Protein AF-A0A0B5DZV5-F1 (afdb_monomer)

Foldseek 3Di:
DVVVCLVPVAQEDEDQCCVVPPVVVCVVSNYHYDYPLVVLVVVCVVCVLVSLVVLVVVLVVPVVPNDQLVNSLVVCVVVVNVNNSVVCVVVNVSD

Secondary structure (DSSP, 8-state):
-HHHHHHTT-SEEE-S-STTS-HHHHGGGT-EEE-HHHHHHHHHHH-HHHHHHHHHHHHHH-BTTB--HHHHHHHHHHTT-HHHHHHHHTTGGG-

Structure (mmCIF, N/CA/C/O backbone):
data_AF-A0A0B5DZV5-F1
#
_entry.id   AF-A0A0B5DZV5-F1
#
loop_
_atom_site.group_PDB
_atom_site.id
_atom_site.type_symbol
_atom_site.label_atom_id
_atom_site.label_alt_id
_atom_site.label_comp_id
_atom_site.label_asym_id
_atom_site.label_entity_id
_atom_site.label_seq_id
_atom_site.pdbx_PDB_ins_code
_atom_site.Cartn_x
_atom_site.Cartn_y
_atom_site.Cartn_z
_atom_site.occupancy
_atom_site.B_iso_or_equiv
_atom_site.auth_seq_id
_atom_site.auth_comp_id
_atom_site.auth_asym_id
_atom_site.auth_atom_id
_atom_site.pdbx_PDB_model_num
ATOM 1 N N . MET A 1 1 ? -15.451 11.490 5.313 1.00 54.19 1 MET A N 1
ATOM 2 C CA . MET A 1 1 ? -15.587 10.091 4.838 1.00 54.19 1 MET A CA 1
ATOM 3 C C . MET A 1 1 ? -16.093 9.103 5.904 1.00 54.19 1 MET A C 1
ATOM 5 O O . MET A 1 1 ? -16.175 7.925 5.598 1.00 54.19 1 MET A O 1
ATOM 9 N N . LEU A 1 2 ? -16.526 9.537 7.099 1.00 53.50 2 LEU A N 1
ATOM 10 C CA . LEU A 1 2 ? -16.967 8.627 8.174 1.00 53.50 2 LEU A CA 1
ATOM 11 C C . LEU A 1 2 ? -18.399 8.071 7.986 1.00 53.50 2 LEU A C 1
ATOM 13 O O . LEU A 1 2 ? -18.634 6.882 8.172 1.00 53.50 2 LEU A O 1
ATOM 17 N N . ALA A 1 3 ? -19.347 8.898 7.524 1.00 49.62 3 ALA A N 1
ATOM 18 C CA . ALA A 1 3 ? -20.752 8.493 7.350 1.00 49.62 3 ALA A CA 1
ATOM 19 C C . ALA A 1 3 ? -20.966 7.381 6.295 1.00 49.62 3 ALA A C 1
ATOM 21 O O . ALA A 1 3 ? -21.905 6.594 6.401 1.00 49.62 3 ALA A O 1
ATOM 22 N N . ALA A 1 4 ? -20.085 7.278 5.294 1.00 54.97 4 ALA A N 1
ATOM 23 C CA . ALA A 1 4 ? -20.172 6.242 4.263 1.00 54.97 4 ALA A CA 1
ATOM 24 C C . ALA A 1 4 ? -19.662 4.873 4.757 1.00 54.97 4 ALA A C 1
ATOM 26 O O . ALA A 1 4 ? -20.267 3.856 4.429 1.00 54.97 4 ALA A O 1
ATOM 27 N N . ALA A 1 5 ? -18.612 4.845 5.589 1.00 55.56 5 ALA A N 1
ATOM 28 C CA . ALA A 1 5 ? -18.065 3.609 6.160 1.00 55.56 5 ALA A CA 1
ATOM 29 C C . ALA A 1 5 ? -19.063 2.921 7.110 1.00 55.56 5 ALA A C 1
ATOM 31 O O . ALA A 1 5 ? -19.266 1.712 7.027 1.00 55.56 5 ALA A O 1
ATOM 32 N N . ILE A 1 6 ? -19.767 3.715 7.927 1.00 54.53 6 ILE A N 1
ATOM 33 C CA . ILE A 1 6 ? -20.802 3.231 8.858 1.00 54.53 6 ILE A CA 1
ATOM 34 C C . ILE A 1 6 ? -22.000 2.631 8.103 1.00 54.53 6 ILE A C 1
ATOM 36 O O . ILE A 1 6 ? -22.577 1.635 8.531 1.00 54.53 6 ILE A O 1
ATOM 40 N N . THR A 1 7 ? -22.358 3.192 6.945 1.00 51.16 7 THR A N 1
ATOM 41 C CA . THR A 1 7 ? -23.505 2.708 6.156 1.00 51.16 7 THR A CA 1
ATOM 42 C C . THR A 1 7 ? -23.153 1.481 5.299 1.00 51.16 7 THR A C 1
ATOM 44 O O . THR A 1 7 ? -24.037 0.706 4.938 1.00 51.16 7 THR A O 1
ATOM 47 N N . GLY A 1 8 ? -21.868 1.276 4.988 1.00 53.22 8 GLY A N 1
ATOM 48 C CA . GLY A 1 8 ? -21.385 0.209 4.107 1.00 53.22 8 GLY A CA 1
ATOM 49 C C . GLY A 1 8 ? -21.087 -1.139 4.770 1.00 53.22 8 GLY A C 1
ATOM 50 O O . GLY A 1 8 ? -20.787 -2.079 4.041 1.00 53.22 8 GLY A O 1
ATOM 51 N N . ARG A 1 9 ? -21.164 -1.257 6.109 1.00 55.53 9 ARG A N 1
ATOM 52 C CA . ARG A 1 9 ? -20.618 -2.407 6.871 1.00 55.53 9 ARG A CA 1
ATOM 53 C C . ARG A 1 9 ? -19.154 -2.702 6.500 1.00 55.53 9 ARG A C 1
ATOM 55 O O . ARG A 1 9 ? -18.804 -3.841 6.212 1.00 55.53 9 ARG A O 1
ATOM 62 N N . CYS A 1 10 ? -18.310 -1.675 6.447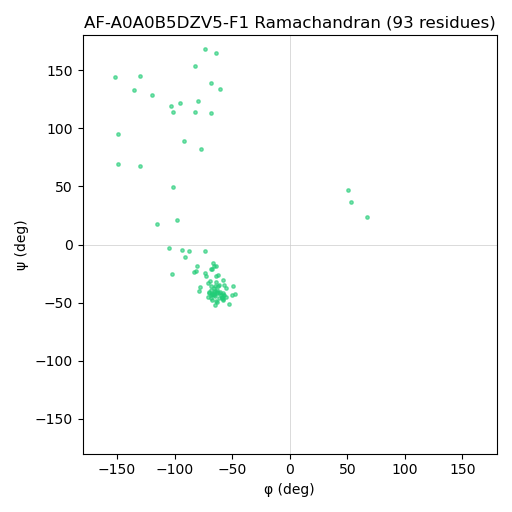 1.00 60.75 10 CYS A N 1
ATOM 63 C CA . CYS A 1 10 ? -16.876 -1.908 6.298 1.00 60.75 10 CYS A CA 1
ATOM 64 C C . CYS A 1 10 ? -16.280 -2.293 7.653 1.00 60.75 10 CYS A C 1
ATOM 66 O O . CYS A 1 10 ? -16.387 -1.510 8.592 1.00 60.75 10 CYS A O 1
ATOM 68 N N . ASP A 1 11 ? -15.624 -3.451 7.728 1.00 69.12 11 ASP A N 1
ATOM 69 C CA . ASP A 1 11 ? -14.922 -3.898 8.939 1.00 69.12 11 ASP A CA 1
ATOM 70 C C . ASP A 1 11 ? -13.614 -3.108 9.175 1.00 69.12 11 ASP A C 1
ATOM 72 O O . ASP A 1 11 ? -13.172 -2.963 10.311 1.00 69.12 11 ASP A O 1
ATOM 76 N N . VAL A 1 12 ? -13.015 -2.544 8.111 1.00 76.69 12 VAL A N 1
ATOM 77 C CA . VAL A 1 12 ? -11.776 -1.744 8.171 1.00 76.69 12 VAL A CA 1
ATOM 78 C C . VAL A 1 12 ? -11.888 -0.469 7.327 1.00 76.69 12 VAL A C 1
ATOM 80 O O . VAL A 1 12 ? -12.278 -0.505 6.156 1.00 76.69 12 VAL A O 1
ATOM 83 N N . ILE A 1 13 ? -11.486 0.667 7.899 1.00 81.88 13 ILE A N 1
ATOM 84 C CA . ILE A 1 13 ? -11.198 1.920 7.196 1.00 81.88 13 ILE A CA 1
ATOM 85 C C . ILE A 1 13 ? -9.693 1.991 6.921 1.00 81.88 13 ILE A C 1
ATOM 87 O O . ILE A 1 13 ? -8.876 1.993 7.838 1.00 81.88 13 ILE A O 1
ATOM 91 N N . VAL A 1 14 ? -9.323 2.115 5.648 1.00 81.75 14 VAL A N 1
ATOM 92 C CA . VAL A 1 14 ? -7.923 2.247 5.224 1.00 81.75 14 VAL A CA 1
ATOM 93 C C . VAL A 1 14 ? -7.623 3.718 4.914 1.00 81.75 14 VAL A C 1
ATOM 95 O O . VAL A 1 14 ? -8.208 4.279 3.986 1.00 81.75 14 VAL A O 1
ATOM 98 N N . THR A 1 15 ? -6.756 4.369 5.699 1.00 82.50 15 THR A N 1
ATOM 99 C CA . THR A 1 15 ? -6.487 5.822 5.596 1.00 82.50 15 THR A CA 1
ATOM 100 C C . THR A 1 15 ? -5.075 6.210 6.043 1.00 82.50 15 THR A C 1
ATOM 102 O O . THR A 1 15 ? -4.549 5.646 6.997 1.00 82.50 15 THR A O 1
ATOM 105 N N . GLN A 1 16 ? -4.465 7.198 5.375 1.00 79.12 16 GLN A N 1
ATOM 106 C CA . GLN A 1 16 ? -3.166 7.755 5.792 1.00 79.12 16 GLN A CA 1
ATOM 107 C C . GLN A 1 16 ? -3.287 8.592 7.073 1.00 79.12 16 GLN A C 1
ATOM 109 O O . GLN A 1 16 ? -2.401 8.594 7.922 1.00 79.12 16 GLN A O 1
ATOM 114 N N . ASN A 1 17 ? -4.424 9.263 7.260 1.00 79.06 17 ASN A N 1
ATOM 115 C CA . ASN A 1 17 ? -4.662 10.080 8.442 1.00 79.06 17 ASN A CA 1
ATOM 116 C C . ASN A 1 17 ? -5.344 9.246 9.521 1.00 79.06 17 ASN A C 1
ATOM 118 O O . ASN A 1 17 ? -6.568 9.214 9.590 1.00 79.06 17 ASN A O 1
ATO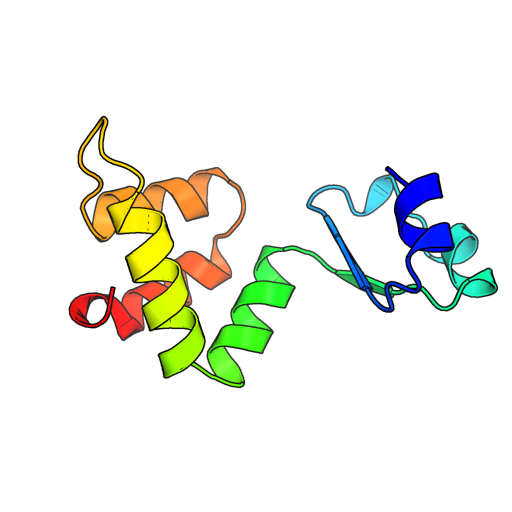M 122 N N . LEU A 1 18 ? -4.560 8.588 10.371 1.00 74.12 18 LEU A N 1
ATOM 123 C CA . LEU A 1 18 ? -5.087 7.837 11.518 1.00 74.12 18 LEU A CA 1
ATOM 124 C C . LEU A 1 18 ? -5.587 8.773 12.637 1.00 74.12 18 LEU A C 1
ATOM 126 O O . LEU A 1 18 ? -6.502 8.431 13.377 1.00 74.12 18 LEU A O 1
ATOM 130 N N . VAL A 1 19 ? -5.023 9.984 12.732 1.00 73.88 19 VAL A N 1
ATOM 131 C CA . VAL A 1 19 ? -5.350 10.985 13.771 1.00 73.88 19 VAL A CA 1
ATOM 132 C C . VAL A 1 19 ? -6.801 11.466 13.680 1.00 73.88 19 VAL A C 1
ATOM 134 O O . VAL A 1 19 ? -7.427 11.736 14.702 1.00 73.88 19 VAL A O 1
ATOM 137 N N . ASP A 1 20 ? -7.354 11.519 12.468 1.00 75.75 20 ASP A N 1
ATOM 138 C CA . ASP A 1 20 ? -8.744 11.923 12.227 1.00 75.75 20 ASP A CA 1
ATOM 139 C C . ASP A 1 20 ? -9.758 10.837 12.641 1.00 75.75 20 ASP A C 1
ATOM 141 O O . ASP A 1 20 ? -10.970 11.060 12.599 1.00 75.75 20 ASP A O 1
ATOM 145 N N . PHE A 1 21 ? -9.270 9.660 13.041 1.00 69.50 21 PHE A N 1
ATOM 146 C CA . PHE A 1 21 ? -10.070 8.491 13.378 1.00 69.50 21 PHE A CA 1
ATOM 147 C C . PHE A 1 21 ? -9.649 7.915 14.739 1.00 69.50 21 PHE A C 1
ATOM 149 O O . PHE A 1 21 ? -9.099 6.814 14.813 1.00 69.50 21 PHE A O 1
ATOM 156 N N . PRO A 1 22 ? -9.894 8.653 15.838 1.00 75.44 22 PRO A N 1
ATOM 157 C CA . PRO A 1 22 ? -9.573 8.167 17.170 1.00 75.44 22 PRO A CA 1
ATOM 158 C C . PRO A 1 22 ? -10.344 6.877 17.459 1.00 75.44 22 PRO A C 1
ATOM 160 O O . PRO A 1 22 ? -11.556 6.806 17.238 1.00 75.44 22 PRO A O 1
ATOM 163 N N . VAL A 1 23 ? -9.631 5.879 17.988 1.00 69.00 23 VAL A N 1
ATOM 164 C CA . VAL A 1 23 ? -10.161 4.538 18.285 1.00 69.00 23 VAL A CA 1
ATOM 165 C C . VAL A 1 23 ? -11.452 4.627 19.097 1.00 69.00 23 VAL A C 1
ATOM 167 O O . VAL A 1 23 ? -12.440 4.003 18.731 1.00 69.00 23 VAL A O 1
ATOM 170 N N . ASP A 1 24 ? -11.501 5.501 20.104 1.00 73.25 24 ASP A N 1
ATOM 171 C CA . ASP A 1 24 ? -12.666 5.691 20.978 1.00 73.25 24 ASP A CA 1
ATOM 172 C C . ASP A 1 24 ? -13.958 6.071 20.234 1.00 73.25 24 ASP A C 1
ATOM 174 O O . ASP A 1 24 ? -15.055 5.718 20.669 1.00 73.25 24 ASP A O 1
ATOM 178 N N . ALA A 1 25 ? -13.848 6.772 19.100 1.00 73.19 25 ALA A N 1
ATOM 179 C CA . ALA A 1 25 ? -14.995 7.141 18.272 1.00 73.19 25 ALA A CA 1
ATOM 180 C C . ALA A 1 25 ? -15.463 5.997 17.355 1.00 73.19 25 ALA A C 1
ATOM 182 O O . ALA A 1 25 ? -16.593 6.028 16.865 1.00 73.19 25 ALA A O 1
ATOM 183 N N . LEU A 1 26 ? -14.609 4.997 17.123 1.00 70.44 26 LEU A N 1
ATOM 184 C CA . LEU A 1 26 ? -14.845 3.870 16.219 1.00 70.44 26 LEU A CA 1
ATOM 185 C C . LEU A 1 26 ? -15.219 2.575 16.942 1.00 70.44 26 LEU A C 1
ATOM 187 O O . LEU A 1 26 ? -15.958 1.765 16.379 1.00 70.44 26 LEU A O 1
ATOM 191 N N . THR A 1 27 ? -14.805 2.415 18.202 1.00 69.50 27 THR A N 1
ATOM 192 C CA . THR A 1 27 ? -15.149 1.275 19.066 1.00 69.50 27 THR A CA 1
ATOM 193 C C . THR A 1 27 ? -16.649 0.940 19.069 1.00 69.50 27 THR A C 1
ATOM 195 O O . THR A 1 27 ? -16.981 -0.242 18.959 1.00 69.50 27 THR A O 1
ATOM 198 N N . PRO A 1 28 ? -17.588 1.915 19.121 1.00 76.19 28 PRO A N 1
ATOM 199 C CA . PRO A 1 28 ? -19.026 1.620 19.098 1.00 76.19 28 PRO A CA 1
ATOM 200 C C . PRO A 1 28 ? -19.526 1.003 17.785 1.00 76.19 28 PRO A C 1
ATOM 202 O O . PRO A 1 28 ? -20.614 0.431 17.758 1.00 76.19 28 PRO A O 1
ATOM 205 N N . PHE A 1 29 ? -18.761 1.140 16.701 1.00 72.12 29 PHE A N 1
ATOM 206 C CA . PHE A 1 29 ? -19.122 0.663 15.368 1.00 72.12 29 PHE A CA 1
ATOM 207 C C . PHE A 1 29 ? -18.365 -0.607 14.962 1.00 72.12 29 PHE A C 1
ATOM 209 O O . PHE A 1 29 ? -18.644 -1.137 13.890 1.00 72.12 29 PHE A O 1
ATOM 216 N N . SER A 1 30 ? -17.441 -1.098 15.802 1.00 73.44 30 SER A N 1
ATOM 217 C CA . SER A 1 30 ? -16.559 -2.239 15.497 1.00 73.44 30 SER A CA 1
ATOM 218 C C . SER A 1 30 ? -15.788 -2.067 14.181 1.00 73.44 30 SER A C 1
ATOM 220 O O . SER A 1 30 ? -15.603 -3.027 13.441 1.00 73.44 30 SER A O 1
ATOM 222 N N . ILE A 1 31 ? -15.379 -0.832 13.883 1.00 77.25 31 ILE A N 1
ATOM 223 C CA . ILE A 1 31 ? -14.616 -0.495 12.681 1.00 77.25 31 ILE A CA 1
ATOM 224 C C . ILE A 1 31 ? -13.158 -0.305 13.081 1.00 77.25 31 ILE A C 1
ATOM 226 O O . ILE A 1 31 ? -12.848 0.606 13.849 1.00 77.25 31 ILE A O 1
ATOM 230 N N . ASP A 1 32 ? -12.274 -1.119 12.516 1.00 76.50 32 ASP A N 1
ATOM 231 C CA . ASP A 1 32 ? -10.836 -0.927 12.667 1.00 76.50 32 ASP A CA 1
ATOM 232 C C . ASP A 1 32 ? -10.324 0.115 11.668 1.00 76.50 32 ASP A C 1
ATOM 234 O O . ASP A 1 32 ? -10.891 0.330 10.594 1.00 76.50 32 ASP A O 1
ATOM 238 N N . VAL A 1 33 ? -9.229 0.783 12.016 1.00 81.88 33 VAL A N 1
ATOM 239 C CA . VAL A 1 33 ? -8.532 1.708 11.122 1.00 81.88 33 VAL A CA 1
ATOM 240 C C . VAL A 1 33 ? -7.119 1.210 10.901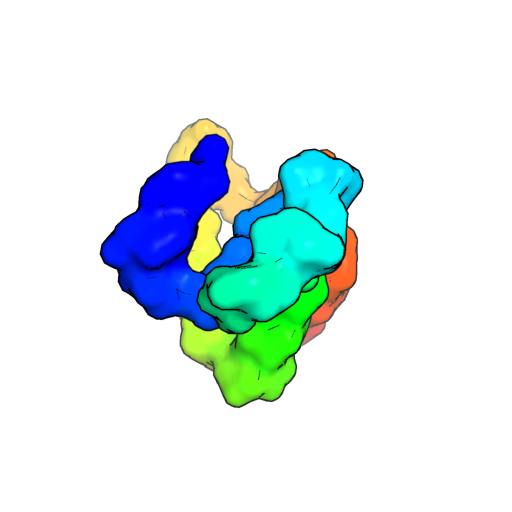 1.00 81.88 33 VAL A C 1
ATOM 242 O O . VAL A 1 33 ? -6.397 0.945 11.858 1.00 81.88 33 VAL A O 1
ATOM 245 N N . GLN A 1 34 ? -6.723 1.114 9.635 1.00 85.19 34 GLN A N 1
ATOM 246 C CA . GLN A 1 34 ? -5.400 0.644 9.249 1.00 85.19 34 GLN A CA 1
ATOM 247 C C . GLN A 1 34 ? -4.743 1.601 8.259 1.00 85.19 34 GLN A C 1
ATOM 249 O O . GLN A 1 34 ? -5.396 2.196 7.394 1.00 85.19 34 GLN A O 1
ATOM 254 N N . HIS A 1 35 ? -3.424 1.732 8.371 1.00 87.94 35 HIS A N 1
ATOM 255 C CA . HIS A 1 35 ? -2.654 2.484 7.396 1.00 87.94 35 HIS A CA 1
ATOM 256 C C . HIS A 1 35 ? -2.640 1.745 6.039 1.00 87.94 35 HIS A C 1
ATOM 258 O O . HIS A 1 35 ? -2.473 0.523 6.021 1.00 87.94 35 HIS A O 1
ATOM 264 N N . PRO A 1 36 ? -2.773 2.442 4.892 1.00 87.94 36 PRO A N 1
ATOM 265 C CA . PRO A 1 36 ? -2.736 1.827 3.569 1.00 87.94 36 PRO A CA 1
ATOM 266 C C . PRO A 1 36 ? -1.480 1.001 3.310 1.00 87.94 36 PRO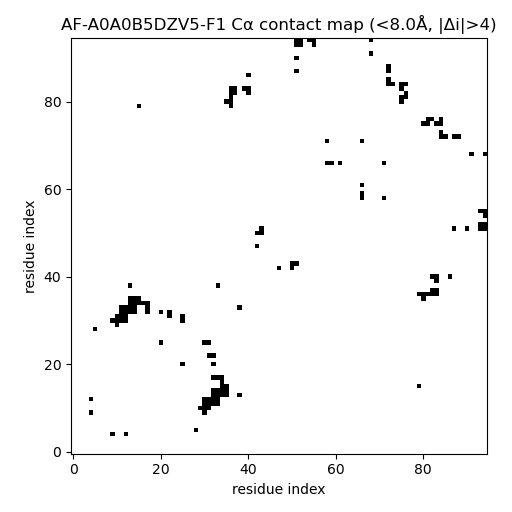 A C 1
ATOM 268 O O . PRO A 1 36 ? -1.572 -0.057 2.695 1.00 87.94 36 PRO A O 1
ATOM 271 N N . ASP A 1 37 ? -0.330 1.465 3.801 1.00 90.25 37 ASP A N 1
ATOM 272 C CA . ASP A 1 37 ? 0.940 0.760 3.624 1.00 90.25 37 ASP A CA 1
ATOM 273 C C . ASP A 1 37 ? 0.931 -0.599 4.338 1.00 90.25 37 ASP A C 1
ATOM 275 O O . ASP A 1 37 ? 1.280 -1.626 3.764 1.00 90.25 37 ASP A O 1
ATOM 279 N N . GLU A 1 38 ? 0.421 -0.631 5.568 1.00 88.62 38 GLU A N 1
ATOM 280 C CA . GLU A 1 38 ? 0.308 -1.860 6.353 1.00 88.62 38 GLU A CA 1
ATOM 281 C C . GLU A 1 38 ? -0.726 -2.821 5.748 1.00 88.62 38 GLU A C 1
ATOM 283 O O . GLU A 1 38 ? -0.475 -4.019 5.606 1.00 88.62 38 GLU A O 1
ATOM 288 N N . PHE A 1 39 ? -1.875 -2.290 5.324 1.00 89.12 39 PHE A N 1
ATOM 289 C CA . PHE A 1 39 ? -2.928 -3.066 4.675 1.00 89.12 39 PHE A CA 1
ATOM 290 C C . PHE A 1 39 ? -2.413 -3.767 3.408 1.00 89.12 39 PHE A C 1
ATOM 292 O O . PHE A 1 39 ? -2.626 -4.967 3.216 1.00 89.12 39 PHE A O 1
ATOM 299 N N . LEU A 1 40 ? -1.701 -3.038 2.543 1.00 90.06 40 LEU A N 1
ATOM 300 C CA . LEU A 1 40 ? -1.179 -3.582 1.291 1.00 90.06 40 LEU A CA 1
ATOM 301 C C . LEU A 1 40 ? -0.073 -4.616 1.521 1.00 90.06 40 LEU A C 1
ATOM 303 O O . LEU A 1 40 ? -0.087 -5.644 0.844 1.00 90.06 40 LEU A O 1
ATOM 307 N N . VAL A 1 41 ? 0.821 -4.408 2.492 1.00 92.25 41 VAL A N 1
ATOM 308 C CA . VAL A 1 41 ? 1.838 -5.403 2.880 1.00 92.25 41 VAL A CA 1
ATOM 309 C C . VAL A 1 41 ? 1.186 -6.692 3.382 1.00 92.25 41 VAL A C 1
ATOM 311 O O . VAL A 1 41 ? 1.535 -7.782 2.927 1.00 92.25 41 VAL A O 1
ATOM 314 N N . ASN A 1 42 ? 0.179 -6.594 4.252 1.00 90.62 42 ASN A N 1
ATOM 315 C CA . ASN A 1 42 ? -0.543 -7.766 4.753 1.00 90.62 42 ASN A CA 1
ATOM 316 C C . ASN A 1 42 ? -1.206 -8.557 3.614 1.00 90.62 42 ASN A C 1
ATOM 318 O O . ASN A 1 42 ? -1.106 -9.786 3.553 1.00 90.62 42 ASN A O 1
ATOM 322 N N . HIS A 1 43 ? -1.830 -7.861 2.662 1.00 88.00 43 HIS A N 1
ATOM 323 C CA . HIS A 1 43 ? -2.420 -8.492 1.482 1.00 88.00 43 HIS A CA 1
ATOM 324 C C . HIS A 1 43 ? -1.379 -9.059 0.508 1.00 88.00 43 HIS A C 1
ATOM 326 O O . HIS A 1 43 ? -1.649 -10.074 -0.142 1.00 88.00 43 HIS A O 1
ATOM 332 N N . LEU A 1 44 ? -0.197 -8.446 0.415 1.00 90.62 44 LEU A N 1
ATOM 333 C CA . LEU A 1 44 ? 0.911 -8.958 -0.387 1.00 90.62 44 LEU A CA 1
ATOM 334 C C . LEU A 1 44 ? 1.418 -10.280 0.187 1.00 90.62 44 LEU A C 1
ATOM 336 O O . LEU A 1 44 ? 1.600 -11.229 -0.568 1.00 90.62 44 LEU A O 1
ATOM 340 N 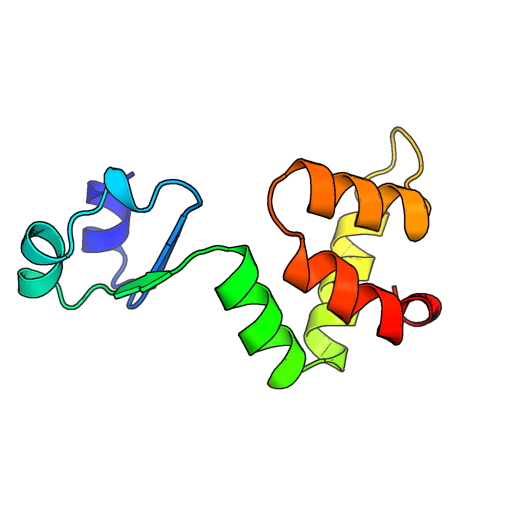N . HIS A 1 45 ? 1.567 -10.375 1.509 1.00 91.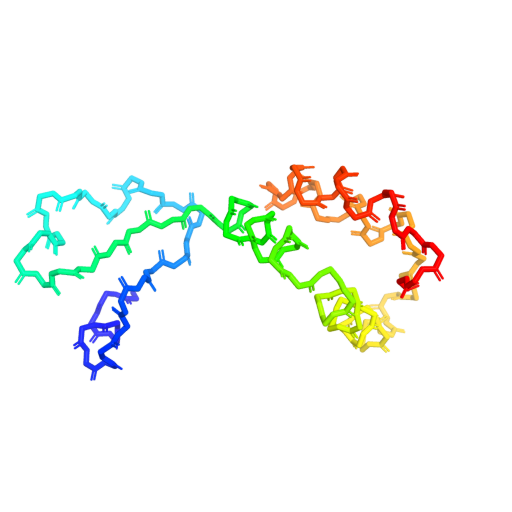50 45 HIS A N 1
ATOM 341 C CA . HIS A 1 45 ? 1.940 -11.620 2.183 1.00 91.50 45 HIS A CA 1
ATOM 342 C C . HIS A 1 45 ? 0.861 -12.699 2.068 1.00 91.50 45 HIS A C 1
ATOM 344 O O . HIS A 1 45 ? 1.179 -13.876 1.899 1.00 91.50 45 HIS A O 1
ATOM 350 N N . LEU A 1 46 ? -0.415 -12.311 2.122 1.00 92.38 46 LEU A N 1
ATOM 351 C CA . LEU A 1 46 ? -1.531 -13.249 2.016 1.00 92.38 46 LEU A CA 1
ATOM 352 C C . LEU A 1 46 ? -1.680 -13.829 0.601 1.00 92.38 46 LEU A C 1
ATOM 354 O O . LEU A 1 46 ? -1.969 -15.014 0.440 1.00 92.38 46 LEU A O 1
ATOM 358 N N . ALA A 1 47 ? -1.533 -12.994 -0.430 1.00 90.75 47 ALA A N 1
ATOM 359 C CA . ALA A 1 47 ? -1.805 -13.377 -1.813 1.00 90.75 47 ALA A CA 1
ATOM 360 C C . ALA A 1 47 ? -0.906 -12.626 -2.817 1.00 90.75 47 ALA A C 1
ATOM 362 O O . ALA A 1 47 ? -1.405 -11.828 -3.626 1.00 90.75 47 ALA A O 1
ATOM 363 N N . PRO A 1 48 ? 0.407 -12.916 -2.846 1.00 89.50 48 PRO A N 1
ATOM 364 C CA . PRO A 1 48 ? 1.379 -12.111 -3.586 1.00 89.50 48 PRO A CA 1
ATOM 365 C C . PRO A 1 48 ? 1.091 -12.060 -5.088 1.00 89.50 48 PRO A C 1
ATOM 367 O O . PRO A 1 48 ? 1.127 -10.992 -5.696 1.00 89.50 48 PRO A O 1
ATOM 370 N N . GLY A 1 49 ? 0.701 -13.188 -5.691 1.00 90.06 49 GLY A N 1
ATOM 371 C CA . GLY A 1 49 ? 0.376 -13.248 -7.119 1.00 90.06 49 GLY A CA 1
ATOM 372 C C . GLY A 1 49 ? -0.854 -12.419 -7.512 1.00 90.06 49 GLY A C 1
ATOM 373 O O . GLY A 1 49 ? -0.845 -11.751 -8.548 1.00 90.06 49 GLY A O 1
ATOM 374 N N . LEU A 1 50 ? -1.907 -12.420 -6.684 1.00 90.94 50 LEU A N 1
ATOM 375 C CA . LEU A 1 50 ? -3.122 -11.635 -6.940 1.00 90.94 50 LEU A CA 1
ATOM 376 C C . LEU A 1 50 ? -2.862 -10.139 -6.768 1.00 90.94 50 LEU A C 1
ATOM 378 O O . LEU A 1 50 ? -3.335 -9.339 -7.585 1.00 90.94 50 LEU A O 1
ATOM 382 N N . LEU A 1 51 ? -2.089 -9.764 -5.744 1.00 90.19 51 LEU A N 1
ATOM 383 C CA . LEU A 1 51 ? -1.735 -8.369 -5.528 1.00 90.19 51 LEU A CA 1
ATOM 384 C C . LEU A 1 51 ? -0.823 -7.857 -6.649 1.00 90.19 51 LEU A C 1
ATOM 386 O O . LEU A 1 51 ? -1.160 -6.851 -7.268 1.00 90.19 51 LEU A O 1
ATOM 390 N N . CYS A 1 52 ? 0.238 -8.585 -7.014 1.00 91.31 52 CYS A N 1
ATOM 391 C CA . CYS A 1 52 ? 1.123 -8.209 -8.125 1.00 91.31 52 CYS A CA 1
ATOM 392 C C . CYS A 1 52 ? 0.355 -8.064 -9.446 1.00 91.31 52 CYS A C 1
ATOM 394 O O . CYS A 1 52 ? 0.514 -7.075 -10.162 1.00 91.31 52 CYS A O 1
ATOM 396 N N . ALA A 1 53 ? -0.558 -8.993 -9.755 1.00 90.69 53 ALA A N 1
ATOM 397 C CA . ALA A 1 53 ? -1.399 -8.891 -10.946 1.00 90.69 53 ALA A CA 1
ATOM 398 C C . ALA A 1 53 ? -2.305 -7.647 -10.924 1.00 90.69 53 ALA A C 1
ATOM 400 O O . ALA A 1 53 ? -2.561 -7.047 -11.972 1.00 90.69 53 ALA A O 1
ATOM 401 N N . SER A 1 54 ? -2.793 -7.258 -9.746 1.00 89.88 54 SER A N 1
ATOM 402 C CA . SER A 1 54 ? -3.605 -6.053 -9.560 1.00 89.88 54 SER A CA 1
ATOM 403 C C . SER A 1 54 ? -2.761 -4.788 -9.717 1.00 89.88 54 SER A C 1
ATOM 405 O O . SER A 1 54 ? -3.145 -3.899 -10.476 1.00 89.88 54 SER A O 1
ATOM 407 N N . VAL A 1 55 ? -1.573 -4.744 -9.108 1.00 89.62 55 VAL A N 1
ATOM 408 C CA . VAL A 1 55 ? -0.608 -3.644 -9.240 1.00 89.62 55 VAL A CA 1
ATOM 409 C C . VAL A 1 55 ? -0.194 -3.448 -10.698 1.00 89.62 55 VAL A C 1
ATOM 411 O O . VAL A 1 55 ? -0.281 -2.335 -11.214 1.00 89.62 55 VAL A O 1
ATOM 414 N N . ARG A 1 56 ? 0.133 -4.529 -11.416 1.00 89.38 56 ARG A N 1
ATOM 415 C CA . ARG A 1 56 ? 0.421 -4.491 -12.857 1.00 89.38 56 ARG A CA 1
ATOM 416 C C . ARG A 1 56 ? -0.721 -3.881 -13.663 1.00 89.38 56 ARG A C 1
ATOM 418 O O . ARG A 1 56 ? -0.495 -3.044 -14.537 1.00 89.38 56 ARG A O 1
ATOM 425 N N . LYS A 1 57 ? -1.967 -4.278 -13.373 1.00 88.94 57 LYS A N 1
ATOM 426 C CA . LYS A 1 57 ? -3.161 -3.718 -14.032 1.00 88.94 57 LYS A CA 1
ATOM 427 C C . LYS A 1 57 ? -3.331 -2.228 -13.737 1.00 88.94 57 LYS A C 1
ATOM 429 O O . LYS A 1 57 ? -3.728 -1.498 -14.641 1.00 88.94 57 LYS A O 1
ATOM 434 N N . VAL A 1 58 ? -3.059 -1.785 -12.508 1.00 87.69 58 VAL A N 1
ATOM 435 C CA . VAL A 1 58 ? -3.107 -0.365 -12.129 1.00 87.69 58 VAL A CA 1
ATOM 436 C C . VAL A 1 58 ? -2.028 0.413 -12.877 1.00 87.69 58 VAL A C 1
ATOM 438 O O . VAL A 1 58 ? -2.360 1.360 -13.589 1.00 87.69 58 VAL A O 1
ATOM 441 N N . ARG A 1 59 ? -0.769 -0.038 -12.828 1.00 88.50 59 ARG A N 1
ATOM 442 C CA . ARG A 1 59 ? 0.346 0.599 -13.542 1.00 88.50 59 ARG A CA 1
ATOM 443 C C . ARG A 1 59 ? 0.085 0.692 -15.047 1.00 88.50 59 ARG A C 1
ATOM 445 O O . ARG A 1 59 ? 0.271 1.749 -15.631 1.00 88.50 59 ARG A O 1
ATOM 452 N N . ALA A 1 60 ? -0.439 -0.364 -15.672 1.00 85.56 60 ALA A N 1
ATOM 453 C CA . ALA A 1 60 ? -0.759 -0.375 -17.104 1.00 85.56 60 ALA A CA 1
ATOM 454 C C . ALA A 1 60 ? -1.864 0.624 -17.521 1.00 85.56 60 ALA A C 1
ATOM 456 O O . ALA A 1 60 ? -2.000 0.940 -18.709 1.00 85.56 60 ALA A O 1
ATOM 457 N N . ARG A 1 61 ? -2.678 1.118 -16.575 1.00 85.62 61 ARG A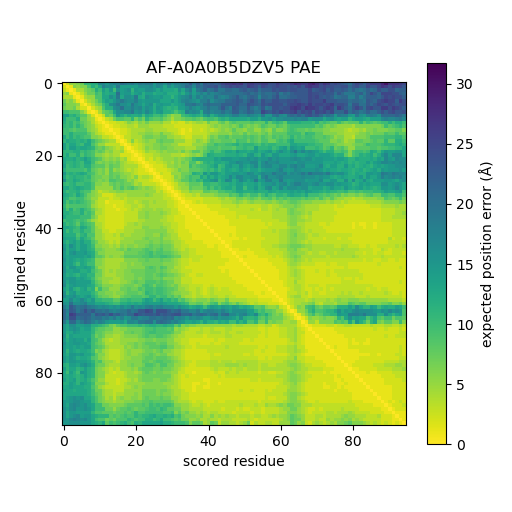 N 1
ATOM 458 C CA . ARG A 1 61 ? -3.666 2.187 -16.819 1.00 85.62 61 ARG A CA 1
ATOM 459 C C . ARG A 1 61 ? -3.043 3.580 -16.755 1.00 85.62 61 ARG A C 1
ATOM 461 O O . ARG A 1 61 ? -3.583 4.497 -17.372 1.00 85.62 61 ARG A O 1
ATOM 468 N N . LEU A 1 62 ? -1.916 3.734 -16.063 1.00 79.25 62 LEU A N 1
ATOM 469 C CA . LEU A 1 62 ? -1.147 4.973 -16.003 1.00 79.25 62 LEU A CA 1
ATOM 470 C C . LEU A 1 62 ? -0.349 5.120 -17.305 1.00 79.25 62 LEU A C 1
ATOM 472 O O . LEU A 1 62 ? 0.806 4.719 -17.415 1.00 79.25 62 LEU A O 1
ATOM 476 N N . LYS A 1 63 ? -1.030 5.622 -18.340 1.00 68.12 63 LYS A N 1
ATOM 477 C CA . LYS A 1 63 ? -0.490 5.738 -19.703 1.00 68.12 63 LYS A CA 1
ATOM 478 C C . LYS A 1 63 ? 0.148 7.094 -20.006 1.00 68.12 63 LYS A C 1
ATOM 480 O O . LYS A 1 63 ? 0.665 7.266 -21.105 1.00 68.12 63 LYS A O 1
ATOM 485 N N . ASN A 1 64 ? 0.080 8.060 -19.090 1.00 56.56 64 ASN A N 1
ATOM 486 C CA . ASN A 1 64 ? 0.588 9.405 -19.339 1.00 56.56 64 ASN A CA 1
ATOM 487 C C . ASN A 1 64 ? 1.099 10.063 -18.042 1.00 56.56 64 ASN A C 1
ATOM 489 O O . ASN A 1 64 ? 0.286 10.632 -17.311 1.00 56.56 64 ASN A O 1
ATOM 493 N N . PRO A 1 65 ? 2.410 9.990 -17.733 1.00 58.19 65 PRO A N 1
ATOM 494 C CA . PRO A 1 65 ? 3.499 9.326 -18.475 1.00 58.19 65 PRO A CA 1
ATOM 495 C C . PRO A 1 65 ? 3.464 7.784 -18.382 1.00 58.19 65 PRO A C 1
ATOM 497 O O . PRO A 1 65 ? 2.711 7.229 -17.590 1.00 58.19 65 PRO A O 1
ATOM 500 N N . LEU A 1 66 ? 4.259 7.078 -19.200 1.00 64.81 66 LEU A N 1
ATOM 501 C CA . LEU A 1 66 ? 4.489 5.629 -19.062 1.00 64.81 66 LEU A CA 1
ATOM 502 C C . LEU A 1 66 ? 5.297 5.364 -17.783 1.00 64.81 66 LEU A C 1
ATOM 504 O O . LEU A 1 66 ? 6.466 5.736 -17.705 1.00 64.81 66 LEU A O 1
ATOM 508 N N . TYR A 1 67 ? 4.690 4.714 -16.791 1.00 75.88 67 TYR A N 1
ATOM 509 C CA . TYR A 1 67 ? 5.374 4.369 -15.543 1.00 75.88 67 TYR A CA 1
ATOM 510 C C . TYR A 1 67 ? 6.187 3.079 -15.721 1.00 75.88 67 TYR A C 1
ATOM 512 O O . TYR A 1 67 ? 5.611 2.003 -15.900 1.00 75.88 67 TYR A O 1
ATOM 520 N N . SER A 1 68 ? 7.520 3.172 -15.640 1.00 87.50 68 SER A N 1
ATOM 521 C CA . SER A 1 68 ? 8.369 1.995 -15.406 1.00 87.50 68 SER A CA 1
ATOM 522 C C . SER A 1 68 ? 8.066 1.388 -14.031 1.00 87.50 68 SER A C 1
ATOM 524 O O . SER A 1 68 ? 7.431 2.033 -13.191 1.00 87.50 68 SER A O 1
ATOM 526 N N . VAL A 1 69 ? 8.518 0.152 -13.783 1.00 87.94 69 VAL A N 1
ATOM 527 C CA . VAL A 1 69 ? 8.423 -0.468 -12.449 1.00 87.94 69 VAL A CA 1
ATOM 528 C C . VAL A 1 69 ? 9.037 0.467 -11.403 1.00 87.94 69 VAL A C 1
ATOM 530 O O . VAL A 1 69 ? 8.362 0.830 -10.446 1.00 87.94 69 VAL A O 1
ATOM 533 N N . ASP A 1 70 ? 10.263 0.938 -11.637 1.00 89.19 70 ASP A N 1
ATOM 534 C CA . ASP A 1 70 ? 11.004 1.769 -10.681 1.00 89.19 70 ASP A CA 1
ATOM 535 C C . ASP A 1 70 ? 10.318 3.108 -10.408 1.00 89.19 70 ASP A C 1
ATOM 537 O O . ASP A 1 70 ? 10.215 3.542 -9.263 1.00 89.19 70 ASP A O 1
ATOM 541 N N . TYR A 1 71 ? 9.796 3.760 -11.452 1.00 89.31 71 TYR A N 1
ATOM 542 C CA . TYR A 1 71 ? 9.098 5.035 -11.298 1.00 89.31 71 TYR A CA 1
ATOM 543 C C . TYR A 1 71 ? 7.768 4.862 -10.554 1.00 89.31 71 TYR A C 1
ATOM 545 O O . TYR A 1 71 ? 7.386 5.701 -9.735 1.00 89.31 71 TYR A O 1
ATOM 553 N N . TYR A 1 72 ? 7.077 3.745 -10.793 1.00 89.75 72 TYR A N 1
ATOM 554 C CA . TYR A 1 72 ? 5.874 3.386 -10.054 1.00 89.75 72 TYR A CA 1
ATOM 555 C C . TYR A 1 72 ? 6.174 3.135 -8.570 1.00 89.75 72 TYR A C 1
ATOM 557 O O . TYR A 1 72 ? 5.522 3.736 -7.720 1.00 89.75 72 TYR A O 1
ATOM 565 N N . LEU A 1 73 ? 7.194 2.330 -8.251 1.00 91.19 73 LEU A N 1
ATOM 566 C CA . LEU A 1 73 ? 7.608 2.083 -6.864 1.00 91.19 73 LEU A CA 1
ATOM 567 C C . LEU A 1 73 ? 8.058 3.375 -6.170 1.00 91.19 73 LEU A C 1
ATOM 569 O O . LEU A 1 73 ? 7.646 3.638 -5.045 1.00 91.19 73 LEU A O 1
ATOM 573 N N . GLY A 1 74 ? 8.808 4.238 -6.860 1.00 90.88 74 GLY A N 1
ATOM 574 C CA . GLY A 1 74 ? 9.191 5.549 -6.332 1.00 90.88 74 GLY A CA 1
ATOM 575 C C . GLY A 1 74 ? 7.992 6.457 -6.039 1.00 90.88 74 GLY A C 1
ATOM 576 O O . GLY A 1 74 ? 8.003 7.188 -5.051 1.00 90.88 74 GLY A O 1
ATOM 577 N N . THR A 1 75 ? 6.935 6.379 -6.852 1.00 89.81 75 THR A N 1
ATOM 578 C CA . THR A 1 75 ? 5.687 7.119 -6.607 1.00 89.81 75 THR A CA 1
ATOM 579 C C . THR A 1 75 ? 4.977 6.598 -5.359 1.00 89.81 75 THR A C 1
ATOM 581 O O . THR A 1 75 ? 4.534 7.403 -4.546 1.00 89.81 75 THR A O 1
ATOM 584 N N . LEU A 1 76 ? 4.917 5.274 -5.165 1.00 90.69 76 LEU A N 1
ATOM 585 C CA . LEU A 1 76 ? 4.349 4.678 -3.951 1.00 90.69 76 LEU A CA 1
ATOM 586 C C . LEU A 1 76 ? 5.084 5.180 -2.698 1.00 90.69 76 LEU A C 1
ATOM 588 O O . LEU A 1 76 ? 4.438 5.669 -1.770 1.00 90.69 76 LEU A O 1
ATOM 592 N N . THR A 1 77 ? 6.419 5.179 -2.715 1.00 90.62 77 THR A N 1
ATOM 593 C CA . THR A 1 77 ? 7.243 5.722 -1.623 1.00 90.62 77 THR A CA 1
ATOM 594 C C . THR A 1 77 ? 6.941 7.197 -1.340 1.00 90.62 77 THR A C 1
ATOM 596 O O . THR A 1 77 ? 6.842 7.587 -0.182 1.00 90.62 77 THR A O 1
ATOM 599 N N . GLN A 1 78 ? 6.750 8.027 -2.374 1.00 91.38 78 GLN A N 1
ATOM 600 C CA . GLN A 1 78 ? 6.399 9.449 -2.208 1.00 91.38 78 GLN A CA 1
ATOM 601 C C . GLN A 1 78 ? 5.002 9.667 -1.611 1.00 91.38 78 GLN A C 1
ATOM 603 O O . GLN A 1 78 ? 4.735 10.733 -1.063 1.00 91.38 78 GLN A O 1
ATOM 608 N N . THR A 1 79 ? 4.119 8.674 -1.715 1.00 87.81 79 THR A N 1
ATOM 609 C CA . THR A 1 79 ? 2.760 8.696 -1.154 1.00 87.81 79 THR A CA 1
ATOM 610 C C . THR A 1 79 ? 2.645 7.970 0.186 1.00 87.81 79 THR A C 1
ATOM 612 O O . THR A 1 79 ? 1.544 7.573 0.556 1.00 87.81 79 THR A O 1
ATOM 615 N N . ASP A 1 80 ? 3.763 7.786 0.894 1.00 90.00 80 ASP A N 1
ATOM 616 C CA . ASP A 1 80 ? 3.838 7.124 2.206 1.00 90.00 80 ASP A CA 1
ATOM 617 C C . ASP A 1 80 ? 3.517 5.613 2.181 1.00 90.00 80 ASP A C 1
ATOM 619 O O . ASP A 1 80 ? 3.130 5.018 3.180 1.00 90.00 80 ASP A O 1
ATOM 623 N N . LEU A 1 81 ? 3.690 4.962 1.022 1.00 91.44 81 LEU A N 1
ATOM 624 C CA . LEU A 1 81 ? 3.567 3.506 0.848 1.00 91.44 81 LEU A CA 1
ATOM 625 C C . LEU A 1 81 ? 4.951 2.840 0.790 1.00 91.44 81 LEU A C 1
ATOM 627 O O . LEU A 1 81 ? 5.278 2.116 -0.157 1.00 91.44 81 LEU A O 1
ATOM 631 N N . VAL A 1 82 ? 5.809 3.172 1.755 1.00 93.19 82 VAL A N 1
ATOM 632 C CA . VAL A 1 82 ? 7.241 2.842 1.736 1.00 93.19 82 VAL A CA 1
ATOM 633 C C . VAL A 1 82 ? 7.481 1.340 1.888 1.00 93.19 82 VAL A C 1
ATOM 635 O O . VAL A 1 82 ? 8.266 0.770 1.128 1.00 93.19 82 VAL A O 1
ATOM 638 N N . ALA A 1 83 ? 6.803 0.683 2.832 1.00 91.94 83 ALA A N 1
ATOM 639 C CA . ALA A 1 83 ? 6.956 -0.751 3.067 1.00 91.94 83 ALA A CA 1
ATOM 640 C C . ALA A 1 83 ? 6.403 -1.562 1.889 1.00 91.94 83 ALA A C 1
ATOM 642 O O . ALA A 1 83 ? 7.055 -2.480 1.396 1.00 91.94 83 ALA A O 1
ATOM 643 N N . THR A 1 84 ? 5.248 -1.159 1.361 1.00 91.69 84 THR A N 1
ATOM 644 C CA . THR A 1 84 ? 4.644 -1.758 0.168 1.00 91.69 84 THR A CA 1
ATOM 645 C C . THR A 1 84 ? 5.578 -1.647 -1.032 1.00 91.69 84 THR A C 1
ATOM 647 O O . THR A 1 84 ? 5.759 -2.623 -1.758 1.00 91.69 84 THR A O 1
ATOM 650 N N . ALA A 1 85 ? 6.186 -0.477 -1.254 1.00 92.88 85 ALA A N 1
ATOM 651 C CA . ALA A 1 85 ? 7.128 -0.277 -2.351 1.00 92.88 85 ALA A CA 1
ATOM 652 C C . ALA A 1 85 ? 8.378 -1.160 -2.205 1.00 92.88 85 ALA A C 1
ATOM 654 O O . ALA A 1 85 ? 8.834 -1.734 -3.195 1.00 92.88 85 ALA A O 1
ATOM 655 N N . ALA A 1 86 ? 8.902 -1.297 -0.983 1.00 93.19 86 ALA A N 1
ATOM 656 C CA . ALA A 1 86 ? 10.050 -2.152 -0.695 1.00 93.19 86 ALA A CA 1
ATOM 657 C C . ALA A 1 86 ? 9.746 -3.633 -0.974 1.00 93.19 86 ALA A C 1
ATOM 659 O O . ALA A 1 86 ? 10.490 -4.279 -1.713 1.00 93.19 86 ALA A O 1
ATOM 660 N N . GLU A 1 87 ? 8.626 -4.147 -0.461 1.00 93.00 87 GLU A N 1
ATOM 661 C CA . GLU A 1 87 ? 8.221 -5.544 -0.658 1.00 93.00 87 GLU A CA 1
ATOM 662 C C . GLU A 1 87 ? 7.899 -5.846 -2.131 1.00 93.00 87 GLU A C 1
ATOM 664 O O . GLU A 1 87 ? 8.351 -6.847 -2.689 1.00 93.00 87 GLU A O 1
ATOM 669 N N . LEU A 1 88 ? 7.186 -4.945 -2.818 1.00 91.94 88 LEU A N 1
ATOM 670 C CA . LEU A 1 88 ? 6.912 -5.067 -4.255 1.00 91.94 88 LEU A CA 1
ATOM 671 C C . LEU A 1 88 ? 8.187 -5.040 -5.108 1.00 91.94 88 LEU A C 1
ATOM 673 O O . LEU A 1 88 ? 8.200 -5.632 -6.188 1.00 91.94 88 LEU A O 1
ATOM 677 N N . GLY A 1 89 ? 9.260 -4.406 -4.629 1.00 90.81 89 GLY A N 1
ATOM 678 C CA . GLY A 1 89 ? 10.577 -4.452 -5.263 1.00 90.81 89 GLY A CA 1
ATOM 679 C C . GLY A 1 89 ? 11.108 -5.880 -5.425 1.00 90.81 89 GLY A C 1
ATOM 680 O O . GLY A 1 89 ? 11.689 -6.198 -6.462 1.00 90.81 89 GLY A O 1
ATOM 681 N N . GLY A 1 90 ? 10.818 -6.776 -4.474 1.00 91.06 90 GLY A N 1
ATOM 682 C CA . GLY A 1 90 ? 11.145 -8.205 -4.573 1.00 91.06 90 GLY A CA 1
ATOM 683 C C . GLY A 1 90 ? 10.378 -8.951 -5.674 1.00 91.06 90 GLY A C 1
ATOM 684 O O . GLY A 1 90 ? 10.781 -10.037 -6.083 1.00 91.06 90 GLY A O 1
ATOM 685 N N . PHE A 1 91 ? 9.303 -8.355 -6.194 1.00 89.88 91 PHE A N 1
ATOM 686 C CA . PHE A 1 91 ? 8.447 -8.913 -7.240 1.00 89.88 91 PHE A CA 1
ATOM 687 C C . PHE A 1 91 ? 8.486 -8.102 -8.540 1.00 89.88 91 PHE A C 1
ATOM 689 O O . PHE A 1 91 ? 7.595 -8.260 -9.372 1.00 89.88 91 PHE A O 1
ATOM 696 N N . ALA A 1 92 ? 9.497 -7.249 -8.742 1.00 88.25 92 ALA A N 1
ATOM 697 C CA . ALA A 1 92 ? 9.574 -6.307 -9.863 1.00 88.25 92 ALA A CA 1
ATOM 698 C C . ALA A 1 92 ? 9.309 -6.938 -11.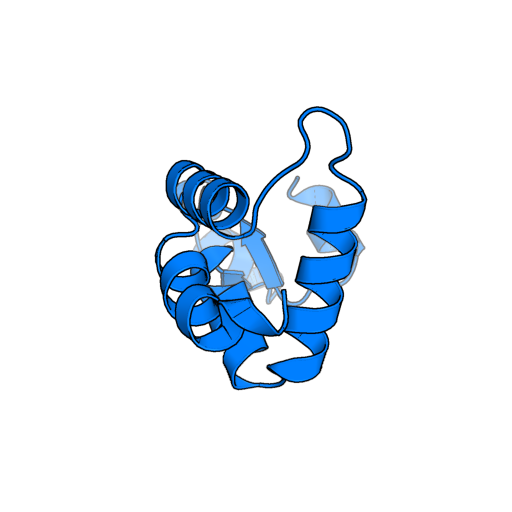247 1.00 88.25 92 ALA A C 1
ATOM 700 O O . ALA A 1 92 ? 8.664 -6.314 -12.088 1.00 88.25 92 ALA A O 1
ATOM 701 N N . GLU A 1 93 ? 9.737 -8.185 -11.473 1.00 87.56 93 GLU A N 1
ATOM 702 C CA . GLU A 1 93 ? 9.520 -8.921 -12.730 1.00 87.56 93 GLU A CA 1
ATOM 703 C C . GLU A 1 93 ? 8.048 -9.302 -12.992 1.00 87.56 93 GLU A C 1
ATOM 705 O O . GLU A 1 93 ? 7.657 -9.552 -14.133 1.00 87.56 93 GLU A O 1
ATOM 710 N N . LEU A 1 94 ? 7.216 -9.349 -11.946 1.00 85.12 94 LEU A N 1
ATOM 711 C CA . LEU A 1 94 ? 5.788 -9.682 -12.020 1.00 85.12 94 LEU A CA 1
ATOM 712 C C . LEU A 1 94 ? 4.893 -8.447 -12.202 1.00 85.12 94 LEU A C 1
ATOM 714 O O . LEU A 1 94 ? 3.687 -8.594 -12.450 1.00 85.12 94 LEU A O 1
ATOM 718 N N . LEU A 1 95 ? 5.464 -7.247 -12.056 1.00 82.44 95 LEU A N 1
ATOM 719 C CA . LEU A 1 95 ? 4.760 -5.966 -12.099 1.00 82.44 95 LEU A CA 1
ATOM 720 C C . LEU A 1 95 ? 4.718 -5.396 -13.503 1.00 82.44 95 LEU A C 1
ATOM 722 O O . LEU A 1 95 ? 5.768 -5.265 -14.168 1.00 82.44 95 LEU A O 1
#

InterPro domains:
  IPR058652 VapC50, C-terminal domain [PF26343] (36-89)

Radius of gyration: 15.37 Å; Cα contacts (8 Å, |Δi|>4): 82;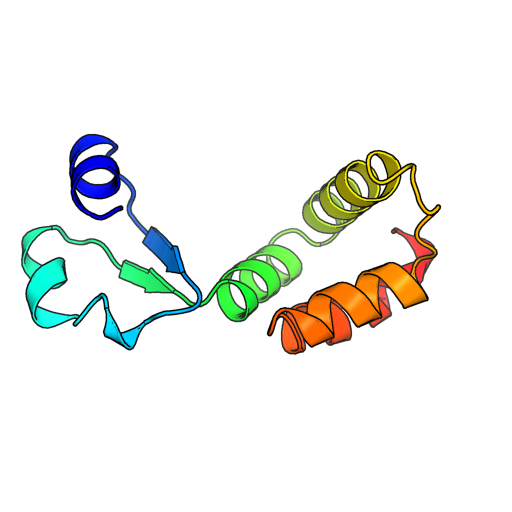 chains: 1; bounding box: 35×25×41 Å

Solvent-accessible surface area (backbone atoms only — not comparable to full-atom values): 5496 Å² total; per-residue (Å²): 123,65,76,59,44,71,72,65,74,47,59,62,47,74,36,86,67,56,81,88,56,52,62,84,79,26,60,88,70,65,40,45,77,41,44,51,30,59,53,49,39,53,46,36,74,74,38,46,69,63,44,35,52,48,49,30,55,53,48,70,66,44,68,83,68,74,59,49,66,66,58,46,36,53,49,34,39,75,70,67,21,47,66,34,28,56,58,48,57,82,44,49,92,65,76

Sequence (95 aa):
MLAAAITGRCDVIVTQNLVDFPVDALTPFSIDVQHPDEFLVNHLHLAPGLLCASVRKVRARLKNPLYSVDYYLGTLTQTDLVATAAELGGFAELL

pLDDT: mean 81.06, std 12.33, range [49.62, 93.19]

Mean predicted aligned error: 7.6 Å

Organism: NCBI:txid1208324